Protein AF-A0A2W6DYD7-F1 (afdb_monomer)

Secondary structure (DSSP, 8-state):
-HHHHHHHHHHHHHSGGGTS-HHHHHHHHHHHHHHHH-HHHHHHHHHHHHTT-HHHHHHHHHHHHHHHTTGGGTS-GGGGGGGHHHHHHHHHTSS--TTHHHHHHHHHHHHHHHHHHH-S--

Sequence (122 aa):
MLDALREAGRAYHGGIARVRPYEFWVLGSPTVFLVVLGLPLAWLALRNLAAGHATALALALVVATSALLGFTKAENERIWLFLVPLACVAAASGERVRHLRWLLGGLAVQALAVELLLDTTW

Structure (mmCIF, N/CA/C/O backbone):
data_AF-A0A2W6DYD7-F1
#
_entry.id   AF-A0A2W6DYD7-F1
#
loop_
_atom_site.group_PDB
_atom_site.id
_atom_site.type_symbol
_atom_site.label_atom_id
_atom_site.label_alt_id
_atom_site.label_comp_id
_atom_site.label_asym_id
_atom_site.label_entity_id
_atom_site.label_seq_id
_atom_site.pdbx_PDB_ins_code
_atom_site.Cartn_x
_atom_site.Cartn_y
_atom_s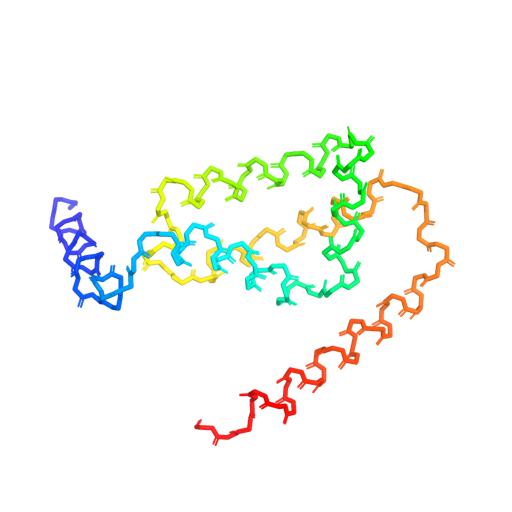ite.Cartn_z
_atom_site.occupancy
_atom_site.B_iso_or_equiv
_atom_site.auth_seq_id
_atom_site.auth_comp_id
_atom_site.auth_asym_id
_atom_site.auth_atom_id
_atom_site.pdbx_PDB_model_num
ATOM 1 N N . MET A 1 1 ? 26.609 -19.853 -8.987 1.00 60.97 1 MET A N 1
ATOM 2 C CA . MET A 1 1 ? 26.308 -18.736 -8.056 1.00 60.97 1 MET A CA 1
ATOM 3 C C . MET A 1 1 ? 26.708 -17.382 -8.642 1.00 60.97 1 MET A C 1
ATOM 5 O O . MET A 1 1 ? 25.861 -16.505 -8.698 1.00 60.97 1 MET A O 1
ATOM 9 N N . LEU A 1 2 ? 27.941 -17.214 -9.142 1.00 72.69 2 LEU A N 1
ATOM 10 C CA . LEU A 1 2 ? 28.372 -15.978 -9.822 1.00 72.69 2 LEU A CA 1
ATOM 11 C C . LEU A 1 2 ? 27.633 -15.698 -11.142 1.00 72.69 2 LEU A C 1
ATOM 13 O O . LEU A 1 2 ? 27.315 -14.545 -11.420 1.00 72.69 2 LEU A O 1
ATOM 17 N N . ASP A 1 3 ? 27.315 -16.731 -11.923 1.00 74.12 3 ASP A N 1
ATOM 18 C CA . ASP A 1 3 ? 26.585 -16.549 -13.187 1.00 74.12 3 ASP A CA 1
ATOM 19 C C . ASP A 1 3 ? 25.126 -16.148 -12.959 1.00 74.12 3 ASP A C 1
ATOM 21 O O . ASP A 1 3 ? 24.676 -15.172 -13.546 1.00 74.12 3 ASP A O 1
ATOM 25 N N . ALA A 1 4 ? 24.458 -16.759 -11.974 1.00 71.44 4 ALA A N 1
ATOM 26 C CA . ALA A 1 4 ? 23.120 -16.356 -11.538 1.00 71.44 4 ALA A CA 1
ATOM 27 C C . ALA A 1 4 ? 23.067 -14.889 -11.061 1.00 71.44 4 ALA A C 1
ATOM 29 O O . ALA A 1 4 ? 22.127 -14.169 -11.383 1.00 71.44 4 ALA A O 1
ATOM 30 N N . LEU A 1 5 ? 24.096 -14.411 -10.346 1.00 71.56 5 LEU A N 1
ATOM 31 C CA . LEU A 1 5 ? 24.204 -12.997 -9.955 1.00 71.56 5 LEU A CA 1
ATOM 32 C C . LEU A 1 5 ? 24.416 -12.072 -11.164 1.00 71.56 5 LEU A C 1
ATOM 34 O O . LEU A 1 5 ? 23.854 -10.979 -11.217 1.00 71.56 5 LEU A O 1
ATOM 38 N N . ARG A 1 6 ? 25.206 -12.500 -12.153 1.00 72.19 6 ARG A N 1
ATOM 39 C CA . ARG A 1 6 ? 25.421 -11.742 -13.397 1.00 72.19 6 ARG A CA 1
ATOM 40 C C . ARG A 1 6 ? 24.174 -11.705 -14.274 1.00 72.19 6 ARG A C 1
ATOM 42 O O . ARG A 1 6 ? 23.907 -10.677 -14.890 1.00 72.19 6 ARG A O 1
ATOM 49 N N . GLU A 1 7 ? 23.418 -12.792 -14.332 1.00 67.88 7 GLU A N 1
ATOM 50 C CA . GLU A 1 7 ? 22.153 -12.878 -15.064 1.00 67.88 7 GLU A CA 1
ATOM 51 C C . GLU A 1 7 ? 21.055 -12.061 -14.385 1.00 67.88 7 GLU A C 1
ATOM 53 O O . GLU A 1 7 ? 20.385 -11.285 -15.068 1.00 67.88 7 GLU A O 1
ATOM 58 N N . ALA A 1 8 ? 20.964 -12.105 -13.052 1.00 61.44 8 ALA A N 1
ATOM 59 C CA . ALA A 1 8 ? 20.111 -11.204 -12.280 1.00 61.44 8 ALA A CA 1
ATOM 60 C C . ALA A 1 8 ? 20.476 -9.728 -12.528 1.00 61.44 8 ALA A C 1
ATOM 62 O O . ALA A 1 8 ? 19.599 -8.911 -12.800 1.00 61.44 8 ALA A O 1
ATOM 63 N N . GLY A 1 9 ? 21.772 -9.390 -12.542 1.00 65.25 9 GLY A N 1
ATOM 64 C CA . GLY A 1 9 ? 22.247 -8.041 -12.870 1.00 65.25 9 GLY A CA 1
ATOM 65 C C . GLY A 1 9 ? 21.912 -7.598 -14.301 1.00 65.25 9 GLY A C 1
ATOM 66 O O . GLY A 1 9 ? 21.550 -6.442 -14.525 1.00 65.25 9 GLY A O 1
ATOM 67 N N . ARG A 1 10 ? 21.966 -8.508 -15.284 1.00 64.12 10 ARG A N 1
ATOM 68 C CA . ARG A 1 10 ? 21.558 -8.2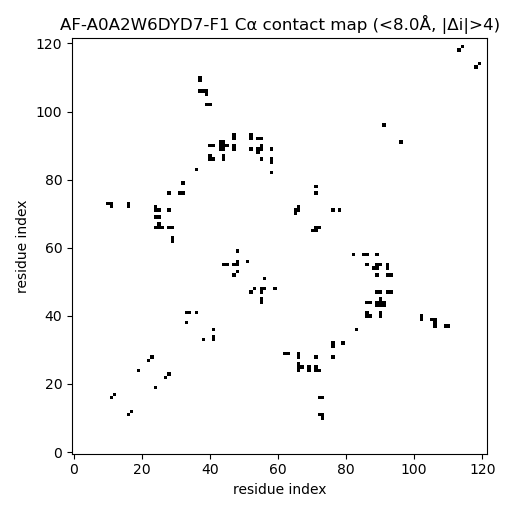10 -16.669 1.00 64.12 10 ARG A CA 1
ATOM 69 C C . ARG A 1 10 ? 20.051 -8.003 -16.802 1.00 64.12 10 ARG A C 1
ATOM 71 O O . ARG A 1 10 ? 19.659 -7.085 -17.512 1.00 64.12 10 ARG A O 1
ATOM 78 N N . ALA A 1 11 ? 19.219 -8.782 -16.111 1.00 60.97 11 ALA A N 1
ATOM 79 C CA . ALA A 1 11 ? 17.771 -8.556 -16.074 1.00 60.97 11 ALA A CA 1
ATOM 80 C C . ALA A 1 11 ? 17.426 -7.204 -15.416 1.00 60.97 11 ALA A C 1
ATOM 82 O O . ALA A 1 11 ? 16.611 -6.447 -15.944 1.00 60.97 11 ALA A O 1
ATOM 83 N N . TYR A 1 12 ? 18.140 -6.848 -14.341 1.00 55.84 12 TYR A N 1
ATOM 84 C CA . TYR A 1 12 ? 17.994 -5.578 -13.620 1.00 55.84 12 TYR A CA 1
ATOM 85 C C . TYR A 1 12 ? 18.304 -4.345 -14.495 1.00 55.84 12 TYR A C 1
ATOM 87 O O . TYR A 1 12 ? 17.678 -3.292 -14.359 1.00 55.84 12 TYR A O 1
ATOM 95 N N . HIS A 1 13 ? 19.253 -4.472 -15.428 1.00 59.03 13 HIS A N 1
ATOM 96 C CA . HIS A 1 13 ? 19.646 -3.402 -16.354 1.00 59.03 13 HIS A CA 1
ATOM 97 C C . HIS A 1 13 ? 19.037 -3.513 -17.764 1.00 59.03 13 HIS A C 1
ATOM 99 O O . HIS A 1 13 ? 19.145 -2.564 -18.545 1.00 59.03 13 HIS A O 1
ATOM 105 N N . GLY A 1 14 ? 18.403 -4.641 -18.096 1.00 56.69 14 GLY A N 1
ATOM 106 C CA . GLY A 1 14 ? 17.931 -4.976 -19.444 1.00 56.69 14 GLY A CA 1
ATOM 107 C C . GLY A 1 14 ? 16.469 -4.631 -19.751 1.00 56.69 14 GLY A C 1
ATOM 108 O O . GLY A 1 14 ? 16.066 -4.756 -20.903 1.00 56.69 14 GLY A O 1
ATOM 109 N N . GLY A 1 15 ? 15.673 -4.197 -18.766 1.00 61.25 15 GLY A N 1
ATOM 110 C CA . GLY A 1 15 ? 14.229 -3.944 -18.920 1.00 61.25 15 GLY A CA 1
ATOM 111 C C . GLY A 1 15 ? 13.793 -2.469 -18.876 1.00 61.25 15 GLY A C 1
ATOM 112 O O . GLY A 1 15 ? 14.610 -1.545 -18.868 1.00 61.25 15 GLY A O 1
ATOM 113 N N . ILE A 1 16 ? 12.473 -2.243 -18.768 1.00 58.19 16 ILE A N 1
ATOM 114 C CA . ILE A 1 16 ? 11.804 -0.921 -18.616 1.00 58.19 16 ILE A CA 1
ATOM 115 C C . ILE A 1 16 ? 12.402 -0.097 -17.454 1.00 58.19 16 ILE A C 1
ATOM 117 O O . ILE A 1 16 ? 12.393 1.136 -17.474 1.00 58.19 16 ILE A O 1
ATOM 121 N N . ALA A 1 17 ? 13.012 -0.781 -16.486 1.00 56.84 17 ALA A N 1
ATOM 122 C CA . ALA A 1 17 ? 13.837 -0.246 -15.408 1.00 56.84 17 ALA A CA 1
ATOM 123 C C . ALA A 1 17 ? 14.956 0.724 -15.863 1.00 56.84 17 ALA A C 1
ATOM 125 O O . ALA A 1 17 ? 15.385 1.574 -15.079 1.00 56.84 17 ALA A O 1
ATOM 126 N N . ARG A 1 18 ? 15.437 0.635 -17.111 1.00 61.38 18 ARG A N 1
ATOM 127 C CA . ARG A 1 18 ? 16.424 1.573 -17.679 1.00 61.38 18 ARG A CA 1
ATOM 128 C C . ARG A 1 18 ? 15.789 2.844 -18.258 1.00 61.38 18 ARG A C 1
ATOM 130 O O . ARG A 1 18 ? 16.457 3.868 -18.339 1.00 61.38 18 ARG A O 1
ATOM 137 N N . VAL A 1 19 ? 14.524 2.769 -18.671 1.00 67.25 19 VAL A N 1
ATOM 138 C CA . VAL A 1 19 ? 13.808 3.845 -19.380 1.00 67.25 19 VAL A CA 1
ATOM 139 C C . VAL A 1 19 ? 13.093 4.782 -18.408 1.00 67.25 19 VAL A C 1
ATOM 141 O O . VAL A 1 19 ? 12.968 5.975 -18.677 1.00 67.25 19 VAL A O 1
ATOM 144 N N . ARG A 1 20 ? 12.601 4.254 -17.281 1.00 70.19 20 ARG A N 1
ATOM 145 C CA . ARG A 1 20 ? 11.860 5.038 -16.286 1.00 70.19 20 ARG A CA 1
ATOM 146 C C . ARG A 1 20 ? 12.791 5.583 -15.191 1.00 70.19 20 ARG A C 1
ATOM 148 O O . ARG A 1 20 ? 13.631 4.826 -14.697 1.00 70.19 20 ARG A O 1
ATOM 155 N N . PRO A 1 21 ? 12.636 6.864 -14.807 1.00 79.44 21 PRO A N 1
ATOM 156 C CA . PRO A 1 21 ? 13.462 7.502 -13.786 1.00 79.44 21 PRO A CA 1
ATOM 157 C C . PRO A 1 21 ? 13.278 6.813 -12.423 1.00 79.44 21 PRO A C 1
ATOM 159 O O . PRO A 1 21 ? 12.274 6.140 -12.191 1.00 79.44 21 PRO A O 1
ATOM 162 N N . TYR A 1 22 ? 14.260 6.918 -11.529 1.00 75.12 22 TYR A N 1
ATOM 163 C CA . TYR A 1 22 ? 14.259 6.186 -10.254 1.00 75.12 22 TYR A CA 1
ATOM 164 C C . TYR A 1 22 ? 13.049 6.548 -9.377 1.00 75.12 22 TYR A C 1
ATOM 166 O O . TYR A 1 22 ? 12.428 5.679 -8.766 1.00 75.12 22 TYR A O 1
ATOM 174 N N . GLU A 1 23 ? 12.647 7.812 -9.416 1.00 78.69 23 GLU A N 1
ATOM 175 C CA . GLU A 1 23 ? 11.502 8.388 -8.715 1.00 78.69 23 GLU A CA 1
ATOM 176 C C . GLU A 1 23 ? 10.186 7.709 -9.110 1.00 78.69 23 GLU A C 1
ATOM 178 O O . GLU A 1 23 ? 9.314 7.512 -8.261 1.00 78.69 23 GLU A O 1
ATOM 183 N N . PHE A 1 24 ? 10.064 7.284 -10.376 1.00 79.81 24 PHE A N 1
ATOM 184 C CA . PHE A 1 24 ? 8.904 6.530 -10.852 1.00 79.81 24 PHE A CA 1
ATOM 185 C C . PHE A 1 24 ? 8.740 5.222 -10.073 1.00 79.81 24 PHE A C 1
ATOM 187 O O . PHE A 1 24 ? 7.624 4.844 -9.745 1.00 79.81 24 PHE A O 1
ATOM 194 N N . TRP A 1 25 ? 9.839 4.551 -9.723 1.00 75.50 25 TRP A N 1
ATOM 195 C CA . TRP A 1 25 ? 9.801 3.284 -8.990 1.00 75.50 25 TRP A CA 1
ATOM 196 C C . TRP A 1 25 ? 9.664 3.484 -7.483 1.00 75.50 25 TRP A C 1
ATOM 198 O O . TRP A 1 25 ? 8.912 2.749 -6.842 1.00 75.50 25 TRP A O 1
ATOM 208 N N . VAL A 1 26 ? 10.351 4.482 -6.920 1.00 82.44 26 VAL A N 1
ATOM 209 C CA . VAL A 1 26 ? 10.301 4.773 -5.478 1.00 82.44 26 VAL A CA 1
ATOM 210 C C . VAL A 1 26 ? 8.914 5.217 -5.042 1.00 82.44 26 VAL A C 1
ATOM 212 O O . VAL A 1 26 ? 8.477 4.825 -3.967 1.00 82.44 26 VAL A O 1
ATOM 215 N N . LEU A 1 27 ? 8.224 6.018 -5.857 1.00 84.25 27 LEU A N 1
ATOM 216 C CA . LEU A 1 27 ? 6.886 6.513 -5.534 1.00 84.25 27 LEU A CA 1
ATOM 217 C C . LEU A 1 27 ? 5.794 5.668 -6.183 1.00 84.25 27 LEU A C 1
ATOM 219 O O . LEU A 1 27 ? 4.825 5.310 -5.520 1.00 84.25 27 LEU A O 1
ATOM 223 N N . GLY A 1 28 ? 5.972 5.301 -7.454 1.00 82.19 28 GLY A N 1
ATOM 224 C CA . GLY A 1 28 ? 4.970 4.551 -8.202 1.00 82.19 28 GLY A CA 1
ATOM 225 C C . GLY A 1 28 ? 4.703 3.183 -7.595 1.00 82.19 28 GLY A C 1
ATOM 226 O O . GLY A 1 28 ? 3.540 2.846 -7.407 1.00 82.19 28 GLY A O 1
ATOM 227 N N . SER A 1 29 ? 5.738 2.433 -7.197 1.00 82.94 29 SER A N 1
ATOM 228 C CA . SER A 1 29 ? 5.517 1.089 -6.646 1.00 82.94 29 SER A CA 1
ATOM 229 C C . SER A 1 29 ? 4.677 1.142 -5.365 1.00 82.94 29 SER A C 1
ATOM 231 O O . SER A 1 29 ? 3.620 0.509 -5.355 1.00 82.94 29 SER A O 1
ATOM 233 N N . PRO A 1 30 ? 5.033 1.927 -4.315 1.00 86.69 30 PRO A N 1
ATOM 234 C CA . PRO A 1 30 ? 4.177 2.082 -3.133 1.00 86.69 30 PRO A CA 1
ATOM 235 C C . PRO A 1 30 ? 2.757 2.532 -3.465 1.00 86.69 30 PRO A C 1
ATOM 237 O O . PRO A 1 30 ? 1.804 2.030 -2.874 1.00 86.69 30 PRO A O 1
ATOM 240 N N . THR A 1 31 ? 2.599 3.457 -4.415 1.00 86.19 31 THR A N 1
ATOM 241 C CA . THR A 1 31 ? 1.274 3.919 -4.832 1.00 86.19 31 THR A CA 1
ATOM 242 C C . THR A 1 31 ? 0.452 2.790 -5.441 1.00 86.19 31 THR A C 1
ATOM 244 O O . THR A 1 31 ? -0.682 2.586 -5.009 1.00 86.19 31 THR A O 1
ATOM 247 N N . VAL A 1 32 ? 0.999 2.030 -6.393 1.00 85.62 32 VAL A N 1
ATOM 248 C CA . VAL A 1 32 ? 0.243 0.943 -7.026 1.00 85.62 32 VAL A CA 1
ATOM 249 C C . VAL A 1 32 ? -0.064 -0.159 -6.019 1.00 85.62 32 VAL A C 1
ATOM 251 O O . VAL A 1 32 ? -1.192 -0.639 -5.980 1.00 85.62 32 VAL A O 1
ATOM 254 N N . PHE A 1 33 ? 0.860 -0.478 -5.115 1.00 86.19 33 PHE A N 1
ATOM 255 C CA . PHE A 1 33 ? 0.591 -1.410 -4.023 1.00 86.19 33 PHE A CA 1
ATOM 256 C C . PHE A 1 33 ? -0.590 -0.998 -3.156 1.00 86.19 33 PHE A C 1
ATOM 258 O O . PHE A 1 33 ? -1.467 -1.817 -2.901 1.00 86.19 33 PHE A O 1
ATOM 265 N N . LEU A 1 34 ? -0.647 0.266 -2.734 1.00 88.25 34 LEU A N 1
ATOM 266 C CA . LEU A 1 34 ? -1.766 0.775 -1.942 1.00 88.25 34 LEU A CA 1
ATOM 267 C C . LEU A 1 34 ? -3.084 0.747 -2.727 1.00 88.25 34 LEU A C 1
ATOM 269 O O . LEU A 1 34 ? -4.130 0.451 -2.151 1.00 88.25 34 LEU A O 1
ATOM 273 N N . VAL A 1 35 ? -3.046 1.019 -4.033 1.00 87.31 35 VAL A N 1
ATOM 274 C CA . VAL A 1 35 ? -4.230 0.939 -4.898 1.00 87.31 35 VAL A CA 1
ATOM 275 C C . VAL A 1 35 ? -4.703 -0.509 -5.030 1.00 87.31 35 VAL A C 1
ATOM 277 O O . VAL A 1 35 ? -5.869 -0.787 -4.751 1.00 87.31 35 VAL A O 1
ATOM 280 N N . VAL A 1 36 ? -3.810 -1.434 -5.388 1.00 84.62 36 VAL A N 1
ATOM 281 C CA . VAL A 1 36 ? -4.111 -2.863 -5.584 1.00 84.62 36 VAL A CA 1
ATOM 282 C C . VAL A 1 36 ? -4.559 -3.529 -4.282 1.00 84.62 36 VAL A C 1
ATOM 284 O O . VAL A 1 36 ? -5.467 -4.356 -4.302 1.00 84.62 36 VAL A O 1
ATOM 287 N N . LEU A 1 37 ? -3.995 -3.128 -3.141 1.00 85.62 37 LEU A N 1
ATOM 288 C CA . LEU A 1 37 ? -4.408 -3.598 -1.816 1.00 85.62 37 LEU A CA 1
ATOM 289 C C . LEU A 1 37 ? -5.886 -3.292 -1.509 1.00 85.62 37 LEU A C 1
ATOM 291 O O . LEU A 1 37 ? -6.509 -3.992 -0.710 1.00 85.62 37 LEU A O 1
ATOM 295 N N . GLY A 1 38 ? -6.448 -2.247 -2.118 1.00 88.31 38 GLY A N 1
ATOM 296 C CA . GLY A 1 38 ? -7.775 -1.738 -1.799 1.00 88.31 38 GLY A CA 1
ATOM 297 C C . GLY A 1 38 ? -7.701 -0.376 -1.129 1.00 88.31 38 GLY A C 1
ATOM 298 O O . GLY A 1 38 ? -7.176 -0.266 -0.022 1.00 88.31 38 GLY A O 1
ATOM 299 N N . LEU A 1 39 ? -8.313 0.647 -1.730 1.00 88.06 39 LEU A N 1
ATOM 300 C CA . LEU A 1 39 ? -8.397 1.998 -1.165 1.00 88.06 39 LEU A CA 1
ATOM 301 C C . LEU A 1 39 ? -8.932 2.010 0.280 1.00 88.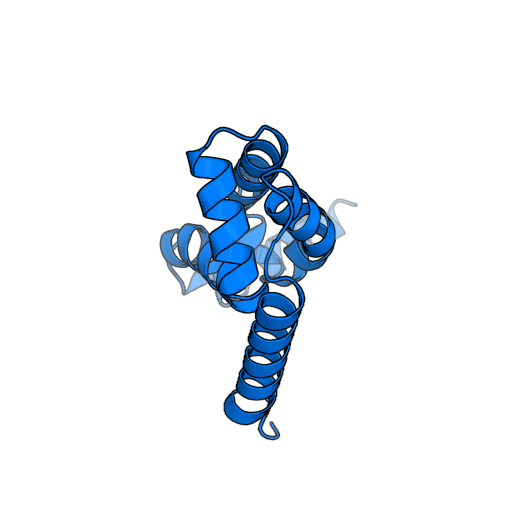06 39 LEU A C 1
ATOM 303 O O . LEU A 1 39 ? -8.351 2.714 1.108 1.00 88.06 39 LEU A O 1
ATOM 307 N N . PRO A 1 40 ? -9.962 1.215 0.653 1.00 88.38 40 PRO A N 1
ATOM 308 C CA . PRO A 1 40 ? -10.420 1.156 2.041 1.00 88.38 40 PRO A CA 1
ATOM 309 C C . PRO A 1 40 ? -9.367 0.599 3.011 1.00 88.38 40 PRO A C 1
ATOM 311 O O . PRO A 1 40 ? -9.223 1.108 4.123 1.00 88.38 40 PRO A O 1
ATOM 314 N N . LEU A 1 41 ? -8.625 -0.438 2.603 1.00 88.38 41 LEU A N 1
ATOM 315 C CA . LEU A 1 41 ? -7.574 -1.056 3.419 1.00 88.38 41 LEU A CA 1
ATOM 316 C C . LEU A 1 41 ? -6.356 -0.142 3.538 1.00 88.38 41 LEU A C 1
ATOM 318 O O . LEU A 1 41 ? -5.865 0.077 4.646 1.00 88.38 41 LEU A O 1
ATOM 322 N N . ALA A 1 42 ? -5.918 0.435 2.420 1.00 89.94 42 ALA A N 1
ATOM 323 C CA . ALA A 1 42 ? -4.846 1.419 2.378 1.00 89.94 42 ALA A CA 1
ATOM 324 C C . ALA A 1 42 ? -5.160 2.618 3.279 1.00 89.94 42 ALA A C 1
ATOM 326 O O . ALA A 1 42 ? -4.319 3.026 4.077 1.00 89.94 42 ALA A O 1
ATOM 327 N N . TRP A 1 43 ? -6.392 3.132 3.225 1.00 90.56 43 TRP A N 1
ATOM 328 C CA . TRP A 1 43 ? -6.835 4.217 4.096 1.00 90.56 43 TRP A CA 1
ATOM 329 C C . TRP A 1 43 ? -6.734 3.857 5.581 1.00 90.56 43 TRP A C 1
ATOM 331 O O . TRP A 1 43 ? -6.199 4.639 6.365 1.00 90.56 43 TRP A O 1
ATOM 341 N N . LEU A 1 44 ? -7.210 2.674 5.986 1.00 89.56 44 LEU A N 1
ATOM 342 C CA . LEU A 1 44 ? -7.109 2.237 7.382 1.00 89.56 44 LEU A CA 1
ATOM 343 C C . LEU A 1 44 ? -5.659 2.035 7.827 1.00 89.56 44 LEU A C 1
ATOM 345 O O . LEU A 1 44 ? -5.302 2.461 8.924 1.00 89.56 44 LEU A O 1
ATOM 349 N N . ALA A 1 45 ? -4.820 1.436 6.981 1.00 88.06 45 ALA A N 1
ATOM 350 C CA . ALA A 1 45 ? -3.401 1.264 7.270 1.00 88.06 45 ALA A CA 1
ATOM 351 C C . ALA A 1 45 ? -2.691 2.621 7.437 1.00 88.06 45 ALA A C 1
ATOM 353 O O . ALA A 1 45 ? -1.953 2.808 8.403 1.00 88.06 45 ALA A O 1
ATOM 354 N N . LEU A 1 46 ? -2.971 3.596 6.563 1.00 90.75 46 LEU A N 1
ATOM 355 C CA . LEU A 1 46 ? -2.426 4.956 6.653 1.00 90.75 46 LEU A CA 1
ATOM 356 C C . LEU A 1 46 ? -2.953 5.720 7.870 1.00 90.75 46 LEU A C 1
ATOM 358 O O . LEU A 1 46 ? -2.191 6.405 8.549 1.00 90.75 46 LEU A O 1
ATOM 362 N N . ARG A 1 47 ? -4.241 5.579 8.193 1.00 91.50 47 ARG A N 1
ATOM 363 C CA . ARG A 1 47 ? -4.822 6.168 9.403 1.00 91.50 47 ARG A CA 1
ATOM 364 C C . ARG A 1 47 ? -4.162 5.601 10.659 1.00 91.50 47 ARG A C 1
ATOM 366 O O . ARG A 1 47 ? -3.833 6.364 11.563 1.00 91.50 47 ARG A O 1
ATOM 373 N N . ASN A 1 48 ? -3.944 4.288 10.713 1.00 89.94 48 ASN A N 1
ATOM 374 C CA . ASN A 1 48 ? -3.282 3.652 11.849 1.00 89.94 48 ASN A CA 1
ATOM 375 C C . ASN A 1 48 ? -1.792 4.015 11.922 1.00 89.94 48 ASN A C 1
ATOM 377 O O . ASN A 1 48 ? -1.250 4.151 13.018 1.00 89.94 48 ASN A O 1
ATOM 381 N N . LEU A 1 49 ? -1.143 4.233 10.777 1.00 90.94 49 LEU A N 1
ATOM 382 C CA . LEU A 1 49 ? 0.209 4.783 10.717 1.00 90.94 49 LEU A CA 1
ATOM 383 C C . LEU A 1 49 ? 0.254 6.198 11.308 1.00 90.94 49 LEU A C 1
ATOM 385 O O . LEU A 1 49 ? 1.100 6.473 12.155 1.00 90.94 49 LEU A O 1
ATOM 389 N N . ALA A 1 50 ? -0.685 7.068 10.924 1.00 91.06 50 ALA A N 1
ATOM 390 C CA . ALA A 1 50 ? -0.791 8.429 11.454 1.00 91.06 50 ALA A CA 1
ATOM 391 C C . ALA A 1 50 ? -1.102 8.457 12.962 1.00 91.06 50 ALA A C 1
ATOM 393 O O . ALA A 1 50 ? -0.643 9.348 13.670 1.00 91.06 50 ALA A O 1
ATOM 394 N N . ALA A 1 51 ? -1.840 7.462 13.463 1.00 90.69 51 ALA A N 1
ATOM 395 C CA . ALA A 1 51 ? -2.098 7.271 14.889 1.00 90.69 51 ALA A CA 1
ATOM 396 C C . ALA A 1 51 ? -0.931 6.604 15.653 1.00 90.69 51 ALA A C 1
ATOM 398 O O . ALA A 1 51 ? -1.021 6.428 16.865 1.00 90.69 51 ALA A O 1
ATOM 399 N N . GLY A 1 52 ? 0.163 6.237 14.974 1.00 88.62 52 GLY A N 1
ATOM 400 C CA . GLY A 1 52 ? 1.374 5.704 15.603 1.00 88.62 52 GLY A CA 1
ATOM 401 C C . GLY A 1 52 ? 1.322 4.216 15.967 1.00 88.62 52 GLY A C 1
ATOM 402 O O . GLY A 1 52 ? 2.109 3.765 16.799 1.00 88.62 52 GLY A O 1
ATOM 403 N N . HIS A 1 53 ? 0.426 3.425 15.367 1.00 91.12 53 HIS A N 1
ATOM 404 C CA . HIS A 1 53 ? 0.375 1.986 15.634 1.00 91.12 53 HIS A CA 1
ATOM 405 C C . HIS A 1 53 ? 1.626 1.270 15.102 1.00 91.12 53 HIS A C 1
ATOM 407 O O . HIS A 1 53 ? 1.973 1.374 13.923 1.00 91.12 53 HIS A O 1
ATOM 413 N N . ALA A 1 54 ? 2.271 0.477 15.962 1.00 90.44 54 ALA A N 1
ATOM 414 C CA . ALA A 1 54 ? 3.543 -0.184 15.660 1.00 90.44 54 ALA A CA 1
ATOM 415 C C . ALA A 1 54 ? 3.484 -1.120 14.438 1.00 90.44 54 ALA A C 1
ATOM 417 O O . ALA A 1 54 ? 4.436 -1.190 13.668 1.00 90.44 54 ALA A O 1
ATOM 418 N N . THR A 1 55 ? 2.364 -1.813 14.223 1.00 90.38 55 THR A N 1
ATOM 419 C CA . THR A 1 55 ? 2.146 -2.706 13.069 1.00 90.38 55 THR A CA 1
ATOM 420 C C . THR A 1 55 ? 2.095 -1.943 11.748 1.00 90.38 55 THR A C 1
ATOM 422 O O . THR A 1 55 ? 2.705 -2.365 10.766 1.00 90.38 55 THR A O 1
ATOM 425 N N . ALA A 1 56 ? 1.407 -0.800 11.724 1.00 89.44 56 ALA A N 1
ATOM 426 C CA . ALA A 1 56 ? 1.339 0.069 10.556 1.00 89.44 56 ALA A CA 1
ATOM 427 C C . ALA A 1 56 ? 2.695 0.727 10.271 1.00 89.44 56 ALA A C 1
ATOM 429 O O . ALA A 1 56 ? 3.113 0.791 9.115 1.00 89.44 56 ALA A O 1
ATOM 430 N N . LEU A 1 57 ? 3.420 1.130 11.320 1.00 92.62 57 LEU A N 1
ATOM 431 C CA . LEU A 1 57 ? 4.784 1.643 11.200 1.00 92.62 57 LEU A CA 1
ATOM 432 C C . LEU A 1 57 ? 5.744 0.586 10.638 1.00 92.62 57 LEU A C 1
ATOM 434 O O . LEU A 1 57 ? 6.508 0.884 9.724 1.00 92.62 57 LEU A O 1
ATOM 438 N N . ALA A 1 58 ? 5.678 -0.651 11.137 1.00 90.75 58 ALA A N 1
ATOM 439 C CA . ALA A 1 58 ? 6.506 -1.750 10.649 1.00 90.75 58 ALA A CA 1
ATOM 440 C C . ALA A 1 58 ? 6.261 -2.021 9.157 1.00 90.75 58 ALA A C 1
ATOM 442 O O . ALA A 1 58 ? 7.215 -2.110 8.386 1.00 90.75 58 ALA A O 1
ATOM 443 N N . LEU A 1 59 ? 4.993 -2.077 8.734 1.00 90.12 59 LEU A N 1
ATOM 444 C CA . LEU A 1 59 ? 4.642 -2.231 7.323 1.00 90.12 59 LEU A CA 1
ATOM 445 C C . LEU A 1 59 ? 5.185 -1.071 6.478 1.00 90.1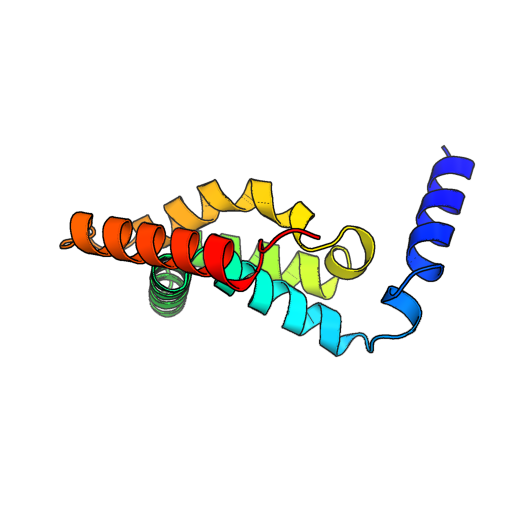2 59 LEU A C 1
ATOM 447 O O . LEU A 1 59 ? 5.802 -1.308 5.440 1.00 90.12 59 LEU A O 1
ATOM 451 N N . ALA A 1 60 ? 4.997 0.170 6.933 1.00 90.81 60 ALA A N 1
ATOM 452 C CA . ALA A 1 60 ? 5.475 1.354 6.227 1.00 90.81 60 ALA A CA 1
ATOM 453 C C . ALA A 1 60 ? 7.001 1.349 6.068 1.00 90.81 60 ALA A C 1
ATOM 455 O O . ALA A 1 60 ? 7.499 1.655 4.987 1.00 90.81 60 ALA A O 1
ATOM 456 N N . LEU A 1 61 ? 7.744 0.947 7.104 1.00 92.12 61 LEU A N 1
ATOM 457 C CA . LEU A 1 61 ? 9.201 0.832 7.042 1.00 92.12 61 LEU A CA 1
ATOM 458 C C . LEU A 1 61 ? 9.650 -0.255 6.063 1.00 92.12 61 LEU A C 1
ATOM 460 O O . LEU A 1 61 ? 10.566 -0.010 5.283 1.00 92.12 61 LEU A O 1
ATOM 464 N N . VAL A 1 62 ? 9.008 -1.426 6.048 1.00 89.69 62 VAL A N 1
ATOM 465 C CA . VAL A 1 62 ? 9.330 -2.501 5.088 1.00 89.69 62 VAL A CA 1
ATOM 466 C C . VAL A 1 62 ? 9.074 -2.050 3.646 1.00 89.69 62 VAL A C 1
ATOM 468 O O . VAL A 1 62 ? 9.923 -2.236 2.771 1.00 89.69 62 VAL A O 1
ATOM 471 N N . VAL A 1 63 ? 7.938 -1.400 3.388 1.00 88.19 63 VAL A N 1
ATOM 472 C CA . VAL A 1 63 ? 7.611 -0.868 2.056 1.00 88.19 63 VAL A CA 1
ATOM 473 C C . VAL A 1 63 ? 8.592 0.240 1.657 1.00 88.19 63 VAL A C 1
ATOM 475 O O . VAL A 1 63 ? 9.158 0.191 0.568 1.00 88.19 63 VAL A O 1
ATOM 478 N N . ALA A 1 64 ? 8.866 1.198 2.546 1.00 88.88 64 ALA A N 1
ATOM 479 C CA . ALA A 1 64 ? 9.783 2.301 2.271 1.00 88.88 64 ALA A CA 1
ATOM 480 C C . ALA A 1 64 ? 11.218 1.813 2.030 1.00 88.88 64 ALA A C 1
ATOM 482 O O . ALA A 1 64 ? 11.844 2.205 1.049 1.00 88.88 64 ALA A O 1
ATOM 483 N N . THR A 1 65 ? 11.738 0.928 2.883 1.00 88.38 65 THR A N 1
ATOM 484 C CA . THR A 1 65 ? 13.095 0.376 2.730 1.00 88.38 6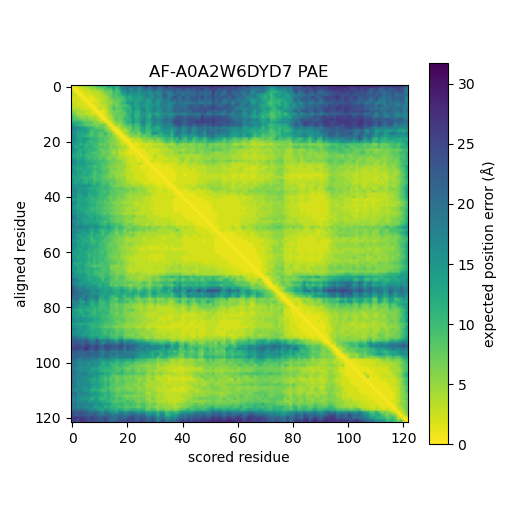5 THR A CA 1
ATOM 485 C C . THR A 1 65 ? 13.229 -0.459 1.464 1.00 88.38 65 THR A C 1
ATOM 487 O O . THR A 1 65 ? 14.195 -0.280 0.728 1.00 88.38 65 THR A O 1
ATOM 490 N N . SER A 1 66 ? 12.253 -1.312 1.145 1.00 83.06 66 SER A N 1
ATOM 491 C CA . SER A 1 66 ? 12.294 -2.098 -0.095 1.00 83.06 66 SER A CA 1
ATOM 492 C C . SER A 1 66 ? 12.201 -1.229 -1.357 1.00 83.06 66 SER A C 1
ATOM 494 O O . SER A 1 66 ? 12.892 -1.516 -2.337 1.00 83.06 66 SER A O 1
ATOM 496 N N . ALA A 1 67 ? 11.428 -0.136 -1.321 1.00 83.56 67 ALA A N 1
ATOM 497 C CA . ALA A 1 67 ? 11.364 0.842 -2.406 1.00 83.56 67 ALA A CA 1
ATOM 498 C C . ALA A 1 67 ? 12.677 1.631 -2.562 1.00 83.56 67 ALA A C 1
ATOM 500 O O . ALA A 1 67 ? 13.185 1.760 -3.674 1.00 83.56 67 ALA A O 1
ATOM 501 N N . LEU A 1 68 ? 13.259 2.107 -1.456 1.00 83.75 68 LEU A N 1
ATOM 502 C CA . LEU A 1 68 ? 14.510 2.879 -1.446 1.00 83.75 68 LEU A CA 1
ATOM 503 C C . LEU A 1 68 ? 15.752 2.047 -1.788 1.00 83.75 68 LEU A C 1
ATOM 505 O O . LEU A 1 68 ? 16.741 2.592 -2.267 1.00 83.75 68 LEU A O 1
ATOM 509 N N . LEU A 1 69 ? 15.727 0.740 -1.537 1.00 80.19 69 LEU A N 1
ATOM 510 C CA . LEU A 1 69 ? 16.800 -0.168 -1.948 1.00 80.19 69 LEU A CA 1
ATOM 511 C C . LEU A 1 69 ? 16.652 -0.621 -3.409 1.00 80.19 69 LEU A C 1
ATOM 513 O O . LEU A 1 69 ? 17.498 -1.354 -3.915 1.00 80.19 69 LEU A O 1
ATOM 517 N N . GLY A 1 70 ? 15.595 -0.186 -4.103 1.00 70.19 70 GLY A N 1
ATOM 518 C CA . GLY A 1 70 ? 15.370 -0.507 -5.508 1.00 70.19 70 GLY A CA 1
ATOM 519 C C . GLY A 1 70 ? 14.981 -1.964 -5.760 1.00 70.19 70 GLY A C 1
ATOM 520 O O . GLY A 1 70 ? 15.015 -2.401 -6.910 1.00 70.19 70 GLY A O 1
ATOM 521 N N . PHE A 1 71 ? 14.583 -2.731 -4.740 1.00 68.12 71 PHE A N 1
ATOM 522 C CA . PHE A 1 71 ? 14.054 -4.087 -4.952 1.00 68.12 71 PHE A CA 1
ATOM 523 C C . PHE A 1 71 ? 12.758 -4.060 -5.778 1.00 68.12 71 PHE A C 1
ATOM 525 O O . PHE A 1 71 ? 12.504 -4.956 -6.578 1.00 68.12 71 PHE A O 1
ATOM 532 N N . THR A 1 72 ? 11.999 -2.967 -5.682 1.00 67.38 72 THR A N 1
ATOM 533 C CA . THR A 1 72 ? 10.780 -2.716 -6.466 1.00 67.38 72 THR A CA 1
ATOM 534 C C . THR A 1 72 ? 11.021 -2.526 -7.961 1.00 67.38 72 THR A C 1
ATOM 536 O O . THR A 1 72 ? 10.124 -2.755 -8.766 1.00 67.38 72 THR A O 1
ATOM 539 N N . LYS A 1 73 ? 12.238 -2.131 -8.350 1.00 64.81 73 LYS A N 1
ATOM 540 C CA . LYS A 1 73 ? 12.618 -1.875 -9.743 1.00 64.81 73 LYS A CA 1
ATOM 541 C C . LYS A 1 73 ? 12.826 -3.167 -10.549 1.00 64.81 73 LYS A C 1
ATOM 543 O O . LYS A 1 73 ? 12.770 -3.124 -11.776 1.00 64.81 73 LYS A O 1
ATOM 548 N N . ALA A 1 74 ? 13.098 -4.288 -9.877 1.00 57.56 74 ALA A N 1
ATOM 549 C CA . ALA A 1 74 ? 13.554 -5.528 -10.509 1.00 57.56 74 ALA A CA 1
ATOM 550 C C . ALA A 1 74 ? 12.454 -6.558 -10.770 1.00 57.56 74 ALA A C 1
ATOM 552 O O . ALA A 1 74 ? 12.501 -7.248 -11.783 1.00 57.56 74 ALA A O 1
ATOM 553 N N . GLU A 1 75 ? 11.489 -6.686 -9.859 1.00 57.81 75 GLU A N 1
ATOM 554 C CA . GLU A 1 75 ? 10.595 -7.855 -9.818 1.00 57.81 75 GLU A CA 1
ATOM 555 C C . GLU A 1 75 ? 9.103 -7.515 -9.979 1.00 57.81 75 GLU A C 1
ATOM 557 O O . GLU A 1 75 ? 8.240 -8.374 -9.789 1.00 57.81 75 GLU A O 1
ATOM 562 N N . ASN A 1 76 ? 8.784 -6.289 -10.412 1.00 59.09 76 ASN A N 1
ATOM 563 C CA . ASN A 1 76 ? 7.424 -5.742 -10.401 1.00 59.09 76 ASN A CA 1
ATOM 564 C C . ASN A 1 76 ? 6.799 -5.765 -8.987 1.00 59.09 76 ASN A C 1
ATOM 566 O O . ASN A 1 76 ? 7.263 -6.391 -8.038 1.00 59.09 76 ASN A O 1
ATOM 570 N N . GLU A 1 77 ? 5.676 -5.082 -8.847 1.00 61.41 77 GLU A N 1
ATOM 571 C CA . GLU A 1 77 ? 4.831 -4.996 -7.647 1.00 61.41 77 GLU A CA 1
ATOM 572 C C . GLU A 1 77 ? 4.407 -6.331 -6.993 1.00 61.41 77 GLU A C 1
ATOM 574 O O . GLU A 1 77 ? 3.930 -6.351 -5.856 1.00 61.41 77 GLU A O 1
ATOM 579 N N . ARG A 1 78 ? 4.661 -7.470 -7.650 1.00 68.69 78 ARG A N 1
ATOM 580 C CA . ARG A 1 78 ? 4.390 -8.820 -7.134 1.00 68.69 78 ARG A CA 1
ATOM 581 C C . ARG A 1 78 ? 5.184 -9.176 -5.879 1.00 68.69 78 ARG A C 1
ATOM 583 O O . ARG A 1 78 ? 4.689 -9.968 -5.075 1.00 68.69 78 ARG A O 1
ATOM 590 N N . ILE A 1 79 ? 6.357 -8.575 -5.668 1.00 74.31 79 ILE A N 1
ATOM 591 C CA . ILE A 1 79 ? 7.158 -8.821 -4.459 1.00 74.31 79 ILE A CA 1
ATOM 592 C C . ILE A 1 79 ? 6.427 -8.444 -3.178 1.00 74.31 79 ILE A C 1
ATOM 594 O O . ILE A 1 79 ? 6.804 -8.908 -2.117 1.00 74.31 79 ILE A O 1
ATOM 598 N N . TRP A 1 80 ? 5.379 -7.629 -3.236 1.00 80.12 80 TRP A N 1
ATOM 599 C CA . TRP A 1 80 ? 4.659 -7.210 -2.038 1.00 80.12 80 TRP A CA 1
ATOM 600 C C . TRP A 1 80 ? 3.361 -7.977 -1.798 1.00 80.12 80 TRP A C 1
ATOM 602 O O . TRP A 1 80 ? 2.686 -7.732 -0.801 1.00 80.12 80 TRP A O 1
ATOM 612 N N . LEU A 1 81 ? 3.030 -8.970 -2.630 1.00 81.00 81 LEU A N 1
ATOM 613 C CA . LEU A 1 81 ? 1.846 -9.809 -2.414 1.00 81.00 81 LEU A CA 1
ATOM 614 C C . LEU A 1 81 ? 1.900 -10.548 -1.069 1.00 81.00 81 LEU A C 1
ATOM 616 O O . LEU A 1 81 ? 0.883 -10.667 -0.388 1.00 81.00 81 LEU A O 1
ATOM 620 N N . PHE A 1 82 ? 3.089 -10.968 -0.626 1.00 84.31 82 PHE A N 1
ATOM 621 C CA . PHE A 1 82 ? 3.250 -11.601 0.687 1.00 84.31 82 PHE A CA 1
ATOM 622 C C . PHE A 1 82 ? 3.027 -10.631 1.862 1.00 84.31 82 PHE A C 1
ATOM 624 O O . PHE A 1 82 ? 2.825 -11.077 2.991 1.00 84.31 82 PHE A O 1
ATOM 631 N N . LEU A 1 83 ? 3.039 -9.314 1.617 1.00 87.44 83 LEU A N 1
ATOM 632 C CA . LEU A 1 83 ? 2.761 -8.289 2.625 1.00 87.44 83 LEU A CA 1
ATOM 633 C C . LEU A 1 83 ? 1.259 -8.038 2.808 1.00 87.44 83 LEU A C 1
ATOM 635 O O . LEU A 1 83 ? 0.881 -7.395 3.785 1.00 87.44 83 LEU A O 1
ATOM 639 N N . VAL A 1 84 ? 0.389 -8.554 1.933 1.00 87.69 84 VAL A N 1
ATOM 640 C CA . VAL A 1 84 ? -1.068 -8.338 2.019 1.00 87.69 84 VAL A CA 1
ATOM 641 C C . VAL A 1 84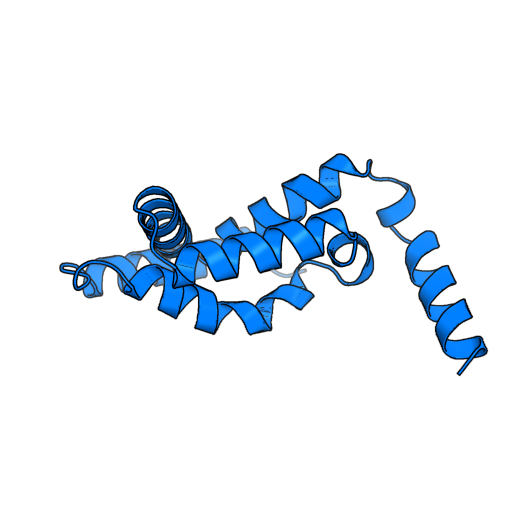 ? -1.652 -8.781 3.372 1.00 87.69 84 VAL A C 1
ATOM 643 O O . VAL A 1 84 ? -2.359 -7.982 3.988 1.00 87.69 84 VAL A O 1
ATOM 646 N N . PRO A 1 85 ? -1.330 -9.970 3.927 1.00 87.81 85 PRO A N 1
ATOM 647 C CA . PRO A 1 85 ? -1.796 -10.343 5.264 1.00 87.81 85 PRO A CA 1
ATOM 648 C C . PRO A 1 85 ? -1.321 -9.372 6.354 1.00 87.81 85 PRO A C 1
ATOM 650 O O . PRO A 1 85 ? -2.083 -9.030 7.257 1.00 87.81 85 PRO A O 1
ATOM 653 N N . LEU A 1 86 ? -0.083 -8.877 6.253 1.00 87.31 86 LEU A N 1
ATOM 654 C CA . LEU A 1 86 ? 0.469 -7.895 7.192 1.00 87.31 86 LEU A CA 1
ATOM 655 C C . LEU A 1 86 ? -0.230 -6.539 7.064 1.00 87.31 86 LEU A C 1
ATOM 657 O O . LEU A 1 86 ? -0.462 -5.873 8.070 1.00 87.31 86 LEU A O 1
ATOM 661 N N . ALA A 1 87 ? -0.631 -6.159 5.854 1.00 86.81 87 ALA A N 1
ATOM 662 C CA . ALA A 1 87 ? -1.432 -4.972 5.608 1.00 86.81 87 ALA A CA 1
ATOM 663 C C . ALA A 1 87 ? -2.838 -5.082 6.214 1.00 86.81 87 ALA A C 1
ATOM 665 O O . ALA A 1 87 ? -3.315 -4.126 6.824 1.00 86.81 87 ALA A O 1
ATOM 666 N N . CYS A 1 88 ? -3.464 -6.261 6.158 1.00 87.38 88 CYS A N 1
ATOM 667 C CA . CYS A 1 88 ? -4.716 -6.523 6.870 1.00 87.38 88 CYS A CA 1
ATOM 668 C C . CYS A 1 88 ? -4.548 -6.390 8.393 1.00 87.38 88 CYS A C 1
ATOM 670 O O . CYS A 1 88 ? -5.388 -5.775 9.051 1.00 87.38 88 CYS A O 1
ATOM 672 N N . VAL A 1 89 ? -3.448 -6.904 8.956 1.00 87.81 89 VAL A N 1
ATOM 673 C CA . VAL A 1 89 ? -3.130 -6.751 10.389 1.00 87.81 89 VAL A CA 1
ATOM 674 C C . VAL A 1 89 ? -2.877 -5.283 10.749 1.00 87.81 89 VAL A C 1
ATOM 676 O O . VAL A 1 89 ? -3.388 -4.802 11.759 1.00 87.81 89 VAL A O 1
ATOM 679 N N . ALA A 1 90 ? -2.146 -4.546 9.912 1.00 86.56 90 ALA A N 1
ATOM 680 C CA . ALA A 1 90 ? -1.906 -3.115 10.089 1.00 86.56 90 ALA A CA 1
ATOM 681 C C . ALA A 1 90 ? -3.196 -2.283 9.999 1.00 86.56 90 ALA A C 1
ATOM 683 O O . ALA A 1 90 ? -3.348 -1.304 10.723 1.00 86.56 90 ALA A O 1
ATOM 684 N N . ALA A 1 91 ? -4.150 -2.670 9.153 1.00 85.00 91 ALA A N 1
ATOM 685 C CA . ALA A 1 91 ? -5.462 -2.031 9.083 1.00 85.00 91 ALA A CA 1
ATOM 686 C C . ALA A 1 91 ? -6.345 -2.370 10.301 1.00 85.00 91 ALA A C 1
ATOM 688 O O . ALA A 1 91 ? -7.121 -1.530 10.758 1.00 85.00 91 ALA A O 1
ATOM 689 N N . ALA A 1 92 ? -6.209 -3.580 10.849 1.00 85.31 92 ALA A N 1
ATOM 690 C CA . ALA A 1 92 ? -6.998 -4.067 11.979 1.00 85.31 92 ALA A CA 1
ATOM 691 C C . ALA A 1 92 ? -6.431 -3.699 13.364 1.00 85.31 92 ALA A C 1
ATOM 693 O O . ALA A 1 92 ? -7.101 -3.935 14.364 1.00 85.31 92 ALA A O 1
ATOM 694 N N . SER A 1 93 ? -5.225 -3.129 13.448 1.00 81.06 93 SER A N 1
ATOM 695 C CA . SER A 1 93 ? -4.553 -2.831 14.723 1.00 81.06 93 SER A CA 1
ATOM 696 C C . SER A 1 93 ? -5.149 -1.667 15.522 1.00 81.06 93 SER A C 1
ATOM 698 O O . SER A 1 93 ? -4.726 -1.430 16.652 1.00 81.06 93 SER A O 1
ATOM 700 N N . GLY A 1 94 ? -6.072 -0.915 14.923 1.00 74.50 94 GLY A N 1
ATOM 701 C CA . GLY A 1 94 ? -6.813 0.164 15.572 1.00 74.50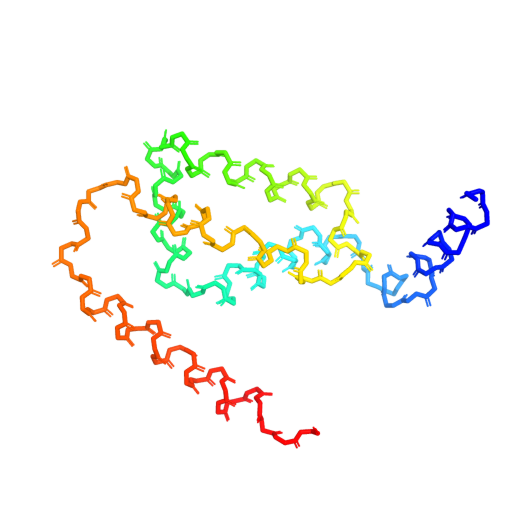 94 GLY A CA 1
ATOM 702 C C . GLY A 1 94 ? -8.128 -0.312 16.199 1.00 74.50 94 GLY A C 1
ATOM 703 O O . GLY A 1 94 ? -8.286 -1.468 16.590 1.00 74.50 94 GLY A O 1
ATOM 704 N N . GLU A 1 95 ? -9.105 0.592 16.290 1.00 67.50 95 GLU A N 1
ATOM 705 C CA . GLU A 1 95 ? -10.445 0.255 16.779 1.00 67.50 95 GLU A CA 1
ATOM 706 C C . GLU A 1 95 ? -11.127 -0.824 15.924 1.00 67.50 95 GLU A C 1
ATOM 708 O O . GLU A 1 95 ? -10.952 -0.901 14.705 1.00 67.50 95 GLU A O 1
ATOM 713 N N . ARG A 1 96 ? -11.973 -1.633 16.576 1.00 68.44 96 ARG A N 1
ATOM 714 C CA . ARG A 1 96 ? -12.793 -2.665 15.931 1.00 68.44 96 ARG A CA 1
ATOM 715 C C . ARG A 1 96 ? -13.521 -2.049 14.735 1.00 68.44 96 ARG A C 1
ATOM 717 O O . ARG A 1 96 ? -14.274 -1.091 14.905 1.00 68.44 96 ARG A O 1
ATOM 724 N N . VAL A 1 97 ? -13.320 -2.605 13.537 1.00 70.50 97 VAL A N 1
ATOM 725 C CA . VAL A 1 97 ? -13.934 -2.096 12.301 1.00 70.50 97 VAL A CA 1
ATOM 726 C C . VAL A 1 97 ? -15.459 -2.181 12.422 1.00 70.50 97 VAL A C 1
ATOM 728 O O . VAL A 1 97 ? -16.074 -3.210 12.142 1.00 70.50 97 VAL A O 1
ATOM 731 N N . ARG A 1 98 ? -16.081 -1.080 12.860 1.00 72.50 98 ARG A N 1
ATOM 732 C CA . ARG A 1 98 ? -17.515 -0.990 13.191 1.00 72.50 98 ARG A CA 1
ATOM 733 C C . ARG A 1 98 ? -18.418 -1.304 11.997 1.00 72.50 98 ARG A C 1
ATOM 735 O O . ARG A 1 98 ? -19.563 -1.709 12.165 1.00 72.50 98 ARG A O 1
ATOM 742 N N . HIS A 1 99 ? -17.874 -1.151 10.792 1.00 80.62 99 HIS A N 1
ATOM 743 C CA . HIS A 1 99 ? -18.558 -1.295 9.515 1.00 80.62 99 HIS A CA 1
A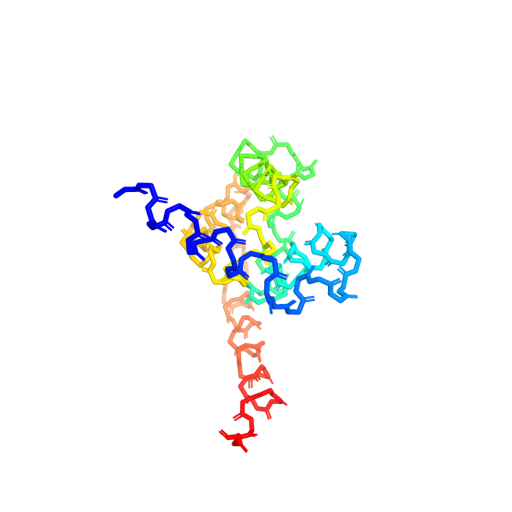TOM 744 C C . HIS A 1 99 ? -17.872 -2.323 8.605 1.00 80.62 99 HIS A C 1
ATOM 746 O O . HIS A 1 99 ? -17.737 -2.099 7.405 1.00 80.62 99 HIS A O 1
ATOM 752 N N . LEU A 1 100 ? -17.446 -3.464 9.162 1.00 84.06 100 LEU A N 1
ATOM 753 C CA . LEU A 1 100 ? -16.728 -4.507 8.416 1.00 84.06 100 LEU A CA 1
ATOM 754 C C . LEU A 1 100 ? -17.455 -4.935 7.131 1.00 84.06 100 LEU A C 1
ATOM 756 O O . LEU A 1 100 ? -16.823 -5.076 6.093 1.00 84.06 100 LEU A O 1
ATOM 760 N N . ARG A 1 101 ? -18.787 -5.072 7.172 1.00 86.69 101 ARG A N 1
ATOM 761 C CA . ARG A 1 101 ? -19.594 -5.424 5.988 1.00 86.69 101 ARG A CA 1
ATOM 762 C C . ARG A 1 101 ? -19.450 -4.406 4.856 1.00 86.69 101 ARG A C 1
ATOM 764 O O . ARG A 1 101 ? -19.350 -4.801 3.703 1.00 86.69 101 ARG A O 1
ATOM 771 N N . TRP A 1 102 ? -19.413 -3.116 5.186 1.00 86.06 102 TRP A N 1
ATOM 772 C CA . TRP A 1 102 ? -19.236 -2.048 4.202 1.00 86.06 102 TRP A CA 1
ATOM 773 C C . TRP A 1 102 ? -17.811 -1.995 3.669 1.00 86.06 102 TRP A C 1
ATOM 775 O O . TRP A 1 102 ? -17.623 -1.784 2.479 1.00 86.06 102 TRP A O 1
ATOM 785 N N . LEU A 1 103 ? -16.818 -2.247 4.524 1.00 86.81 103 LEU A N 1
ATOM 786 C CA . LEU A 1 103 ? -15.428 -2.349 4.093 1.00 86.81 103 LEU A CA 1
ATOM 787 C C . LEU A 1 103 ? -15.232 -3.514 3.115 1.00 86.81 103 LEU A C 1
ATOM 789 O O . LEU A 1 103 ? -14.674 -3.315 2.042 1.00 86.81 103 LEU A O 1
ATOM 793 N N . LEU A 1 104 ? -15.748 -4.699 3.449 1.00 88.38 104 LEU A N 1
ATOM 794 C CA . LEU A 1 104 ? -15.705 -5.864 2.564 1.00 88.38 104 LEU A CA 1
ATOM 795 C C . LEU A 1 104 ? -16.482 -5.617 1.268 1.00 88.38 104 LEU A C 1
ATOM 797 O O . LEU A 1 104 ? -15.991 -5.955 0.198 1.00 88.38 104 LEU A O 1
ATOM 801 N N . GLY A 1 105 ? -17.655 -4.979 1.350 1.00 90.25 105 GLY A N 1
ATOM 802 C CA . GLY A 1 105 ? -18.423 -4.574 0.174 1.00 90.25 105 GLY A CA 1
ATOM 803 C C . GLY A 1 105 ? -17.649 -3.608 -0.725 1.00 90.25 105 GLY A C 1
ATOM 804 O O . GLY A 1 105 ? -17.595 -3.812 -1.931 1.00 90.25 105 GLY A O 1
ATOM 805 N N . GLY A 1 106 ? -16.987 -2.603 -0.147 1.00 89.38 106 GLY A N 1
ATOM 806 C CA . GLY A 1 106 ? -16.148 -1.658 -0.887 1.00 89.38 106 GLY A CA 1
ATOM 807 C C . GLY A 1 106 ? -14.945 -2.327 -1.555 1.00 89.38 106 GLY A C 1
ATOM 808 O O . GLY A 1 106 ? -14.661 -2.045 -2.715 1.00 89.38 106 GLY A O 1
ATOM 809 N N . LEU A 1 107 ? -14.280 -3.256 -0.861 1.00 89.19 107 LEU A N 1
ATOM 810 C CA . LEU A 1 107 ? -13.190 -4.049 -1.436 1.00 89.19 107 LEU A CA 1
ATOM 811 C C . LEU A 1 107 ? -13.678 -4.948 -2.576 1.00 89.19 107 LEU A C 1
ATOM 813 O O . LEU A 1 107 ? -13.022 -5.016 -3.609 1.00 89.19 107 LEU A O 1
ATOM 817 N N . ALA A 1 108 ? -14.838 -5.591 -2.419 1.00 89.88 108 ALA A N 1
ATOM 818 C CA . ALA A 1 108 ? -15.434 -6.417 -3.465 1.00 89.88 108 ALA A CA 1
ATOM 819 C C . ALA A 1 108 ? -15.801 -5.586 -4.702 1.00 89.88 108 ALA A C 1
ATOM 821 O O . ALA A 1 108 ? -15.501 -5.990 -5.821 1.00 89.88 108 ALA A O 1
ATOM 822 N N . VAL A 1 109 ? -16.387 -4.399 -4.511 1.00 92.56 109 VAL A N 1
ATOM 823 C CA . VAL A 1 109 ? -16.678 -3.464 -5.608 1.00 92.56 109 VAL A CA 1
ATOM 824 C C . VAL A 1 109 ? -15.394 -3.016 -6.299 1.00 92.56 109 VAL A C 1
ATOM 826 O O . VAL A 1 109 ? -15.358 -2.980 -7.524 1.00 92.56 109 VAL A O 1
ATOM 829 N N . GLN A 1 110 ? -14.334 -2.709 -5.548 1.00 89.31 110 GLN A N 1
ATOM 830 C CA . GLN A 1 110 ? -13.059 -2.334 -6.153 1.00 89.31 110 GLN A CA 1
ATOM 831 C C . GLN A 1 110 ? -12.447 -3.492 -6.948 1.00 89.31 110 GLN A C 1
ATOM 833 O O . GLN A 1 110 ? -11.991 -3.269 -8.064 1.00 89.31 110 GLN A O 1
ATOM 838 N N . ALA A 1 111 ? -12.456 -4.710 -6.404 1.00 86.44 111 ALA A N 1
ATOM 839 C CA . ALA A 1 111 ? -11.960 -5.891 -7.104 1.00 86.44 111 ALA A CA 1
ATOM 840 C C . ALA A 1 111 ? -12.731 -6.122 -8.413 1.00 86.44 111 ALA A C 1
ATOM 842 O O . ALA A 1 111 ? -12.115 -6.279 -9.459 1.00 86.44 111 ALA A O 1
ATOM 843 N N . LEU A 1 112 ? -14.066 -6.032 -8.374 1.00 88.56 112 LEU A N 1
ATOM 844 C CA . LEU A 1 112 ? -14.908 -6.114 -9.569 1.00 88.56 112 LEU A CA 1
ATOM 845 C C . LEU A 1 112 ? -14.616 -4.988 -10.564 1.00 88.56 112 LEU A C 1
ATOM 847 O O . LEU A 1 112 ? -14.581 -5.233 -11.762 1.00 88.56 112 LEU A O 1
ATOM 851 N N . ALA A 1 113 ? -14.406 -3.757 -10.095 1.00 88.44 113 ALA A N 1
ATOM 852 C CA . ALA A 1 113 ? -14.076 -2.636 -10.967 1.00 88.44 113 ALA A CA 1
ATOM 853 C C . ALA A 1 113 ? -12.704 -2.818 -11.632 1.00 88.44 113 ALA A C 1
ATOM 855 O O . ALA A 1 113 ? -12.567 -2.523 -12.813 1.00 88.44 113 ALA A O 1
ATOM 856 N N . VAL A 1 114 ? -11.707 -3.315 -10.897 1.00 85.31 114 VAL A N 1
ATOM 857 C CA . VAL A 1 114 ? -10.382 -3.643 -11.442 1.00 85.31 114 VAL A CA 1
ATOM 858 C C . VAL A 1 114 ? -10.503 -4.736 -12.499 1.00 85.31 114 VAL A C 1
ATOM 860 O O . VAL A 1 114 ? -10.015 -4.536 -13.604 1.00 85.31 114 VAL A O 1
ATOM 863 N N . GLU A 1 115 ? -11.220 -5.820 -12.206 1.00 84.25 115 GLU A N 1
ATOM 864 C CA . GLU A 1 115 ? -11.482 -6.895 -13.169 1.00 84.25 115 GLU A CA 1
ATOM 865 C C . GLU A 1 115 ? -12.166 -6.354 -14.439 1.00 84.25 115 GLU A C 1
ATOM 867 O O . GLU A 1 115 ? -11.689 -6.540 -15.553 1.00 84.25 115 GLU A O 1
ATOM 872 N N . LEU A 1 116 ? -13.258 -5.600 -14.283 1.00 85.94 116 LEU A N 1
ATOM 873 C CA . LEU A 1 116 ? -14.071 -5.111 -15.401 1.00 85.94 116 LEU A CA 1
ATOM 874 C C . LEU A 1 116 ? -13.393 -4.025 -16.242 1.00 85.94 116 LEU A C 1
ATOM 876 O O . LEU A 1 116 ? -13.750 -3.863 -17.406 1.00 85.94 116 LEU A O 1
ATOM 880 N N . LEU A 1 117 ? -12.498 -3.226 -15.658 1.00 84.44 117 LEU A N 1
ATOM 881 C CA . LEU A 1 117 ? -11.860 -2.100 -16.348 1.00 84.44 117 LEU A CA 1
ATOM 882 C C . LEU A 1 117 ? -10.462 -2.440 -16.863 1.00 84.44 117 LEU A C 1
ATOM 884 O O . LEU A 1 117 ? -10.042 -1.870 -17.868 1.00 84.44 117 LEU A O 1
ATOM 888 N N . LEU A 1 118 ? -9.734 -3.316 -16.169 1.00 78.62 118 LEU A N 1
ATOM 889 C CA . LEU A 1 118 ? -8.327 -3.609 -16.448 1.00 78.62 118 LEU A CA 1
ATOM 890 C C . LEU A 1 118 ? -8.104 -5.037 -16.954 1.00 78.62 118 LEU A C 1
ATOM 892 O O . LEU A 1 118 ? -7.149 -5.234 -17.698 1.00 78.62 118 LEU A O 1
ATOM 896 N N . ASP A 1 119 ? -8.987 -5.988 -16.631 1.00 64.25 119 ASP A N 1
ATOM 897 C CA . ASP A 1 119 ? -8.906 -7.388 -17.084 1.00 64.25 119 ASP A CA 1
ATOM 898 C C . ASP A 1 119 ? -9.874 -7.681 -18.249 1.00 64.25 119 ASP A C 1
ATOM 900 O O . ASP A 1 119 ? -10.451 -8.757 -18.405 1.00 64.25 119 ASP A O 1
ATOM 904 N N . THR A 1 120 ? -10.061 -6.683 -19.119 1.00 49.06 120 THR A N 1
ATOM 905 C CA . THR A 1 120 ? -10.784 -6.857 -20.383 1.00 49.06 120 THR A CA 1
ATOM 906 C C . THR A 1 120 ? -9.845 -7.463 -21.418 1.00 49.06 120 THR A C 1
ATOM 908 O O . THR A 1 120 ? -9.089 -6.751 -22.066 1.00 49.06 120 THR A O 1
ATOM 911 N N . THR A 1 121 ? -9.875 -8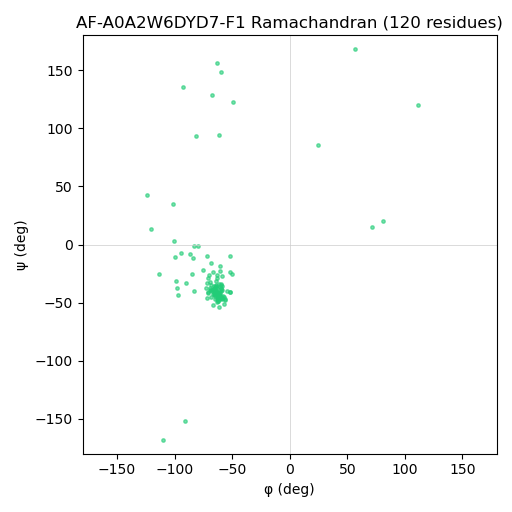.797 -21.516 1.00 48.78 121 THR A N 1
ATOM 912 C CA . THR A 1 121 ? -9.306 -9.638 -22.591 1.00 48.78 121 THR A CA 1
ATOM 913 C C . THR A 1 121 ? -8.149 -8.999 -23.374 1.00 48.78 121 THR A C 1
ATOM 915 O O . THR A 1 121 ? -8.367 -8.434 -24.451 1.00 48.78 121 THR A O 1
ATOM 918 N N . TRP A 1 122 ? -6.931 -9.133 -22.850 1.00 39.50 122 TRP A N 1
ATOM 919 C CA . TRP A 1 122 ? -5.710 -9.158 -23.660 1.00 39.50 122 TRP A CA 1
ATOM 920 C C . TRP A 1 122 ? -5.242 -10.600 -23.821 1.00 39.50 122 TRP A C 1
ATOM 922 O O . TRP A 1 122 ? -5.152 -11.305 -22.791 1.00 39.50 122 TRP A O 1
#

Solvent-accessible surface area (backbone atoms only — not comparable to full-atom values): 6816 Å² total; per-residue (Å²): 109,70,63,60,53,51,50,50,51,46,56,50,62,67,44,70,55,67,77,51,60,70,65,54,39,46,50,45,44,60,51,51,50,37,52,75,69,22,61,71,47,38,49,37,23,51,52,27,35,76,72,63,37,67,58,19,44,51,51,51,50,54,54,51,49,40,28,75,71,45,58,48,57,64,64,48,76,66,77,51,59,84,45,50,67,54,47,53,50,13,33,57,72,55,75,80,69,89,54,51,70,58,51,53,50,52,45,51,50,48,52,51,48,46,44,68,71,71,62,63,85,127

pLDDT: mean 79.37, std 11.87, range [39.5, 92.62]

Foldseek 3Di:
DVVVVVVLVCLLCVDCLVVDDLCCQLPVLVVVLLLLLAVLLSVLLVVLVVVPPPLSVVLVCVSNVCSVVCVCSRPPSVVCPVCSVSSNVSSCSDDHPPPVVVSVVRRVVSVVVCCVPPVPPD

Mean predicted aligned error: 8.67 Å

Radius of gyration: 16.84 Å; Cα contacts (8 Å, |Δi|>4): 91; chains: 1; bounding box: 48×27×40 Å